Protein AF-A0A254RXF8-F1 (afdb_monomer)

Structure (mmCIF, N/CA/C/O backbone):
data_AF-A0A254RXF8-F1
#
_entry.id   AF-A0A254RXF8-F1
#
loop_
_atom_site.group_PDB
_atom_site.id
_atom_site.type_symbol
_atom_site.label_atom_id
_atom_site.label_alt_id
_atom_site.label_comp_id
_atom_site.label_asym_id
_atom_site.label_entity_id
_atom_site.label_seq_id
_atom_site.pdbx_PDB_ins_code
_atom_site.Cartn_x
_atom_site.Cartn_y
_atom_site.Cartn_z
_atom_site.occupancy
_atom_site.B_iso_or_equiv
_atom_site.auth_seq_id
_atom_site.auth_comp_id
_atom_site.auth_asym_id
_atom_site.auth_atom_id
_atom_site.pdbx_PDB_model_num
ATOM 1 N N . MET A 1 1 ? -9.671 14.908 -3.515 1.00 32.00 1 MET A N 1
ATOM 2 C CA . MET A 1 1 ? -8.469 15.239 -4.315 1.00 32.00 1 MET A CA 1
ATOM 3 C C . MET A 1 1 ? -8.114 13.991 -5.113 1.00 32.00 1 MET A C 1
ATOM 5 O O . MET A 1 1 ? -7.841 12.973 -4.503 1.00 32.00 1 MET A O 1
ATOM 9 N N . LYS A 1 2 ? -8.267 14.038 -6.443 1.00 35.09 2 LYS A N 1
ATOM 10 C CA . LYS A 1 2 ? -8.386 12.883 -7.360 1.00 35.09 2 LYS A CA 1
ATOM 11 C C . LYS A 1 2 ? -7.105 12.647 -8.175 1.00 35.09 2 LYS A C 1
ATOM 13 O O . LYS A 1 2 ? -7.089 13.004 -9.348 1.00 35.09 2 LYS A O 1
ATOM 18 N N . LYS A 1 3 ? -5.999 12.185 -7.574 1.00 32.72 3 LYS A N 1
ATOM 19 C CA . LYS A 1 3 ? -4.722 12.113 -8.326 1.00 32.72 3 LYS A CA 1
ATOM 20 C C . LYS A 1 3 ? -3.826 10.888 -8.112 1.00 32.72 3 LYS A C 1
ATOM 22 O O . LYS A 1 3 ? -2.772 10.862 -8.728 1.00 32.72 3 LYS A O 1
ATOM 27 N N . ILE A 1 4 ? -4.201 9.892 -7.306 1.00 48.72 4 ILE A N 1
ATOM 28 C CA . ILE A 1 4 ? -3.274 8.781 -6.999 1.00 48.72 4 ILE A CA 1
ATOM 29 C C . ILE A 1 4 ? -3.564 7.511 -7.828 1.00 48.72 4 ILE A C 1
ATOM 31 O O . ILE A 1 4 ? -2.633 6.782 -8.140 1.00 48.72 4 ILE A O 1
ATOM 35 N N . ALA A 1 5 ? -4.798 7.297 -8.300 1.00 42.22 5 ALA A N 1
ATOM 36 C CA . ALA A 1 5 ? -5.169 6.076 -9.033 1.00 42.22 5 ALA A CA 1
ATOM 37 C C . ALA A 1 5 ? -4.733 6.031 -10.519 1.00 4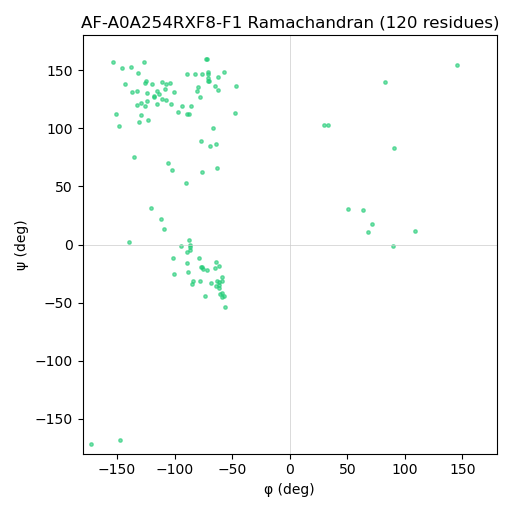2.22 5 ALA A C 1
ATOM 39 O O . ALA A 1 5 ? -4.780 4.984 -11.149 1.00 42.22 5 ALA A O 1
ATOM 40 N N . LEU A 1 6 ? -4.284 7.145 -11.115 1.00 38.81 6 LEU A N 1
ATOM 41 C CA . LEU A 1 6 ? -4.146 7.231 -12.580 1.00 38.81 6 LEU A CA 1
ATOM 42 C C . LEU A 1 6 ? -2.818 6.717 -13.170 1.00 38.81 6 LEU A C 1
ATOM 44 O O . LEU A 1 6 ? -2.669 6.735 -14.390 1.00 38.81 6 LEU A O 1
ATOM 48 N N . ALA A 1 7 ? -1.838 6.318 -12.356 1.00 38.66 7 ALA A N 1
ATOM 49 C CA . ALA A 1 7 ? -0.489 6.045 -12.867 1.00 38.66 7 ALA A CA 1
ATOM 50 C C . ALA A 1 7 ? -0.272 4.599 -13.355 1.00 38.66 7 ALA A C 1
ATOM 52 O O . ALA A 1 7 ? 0.575 4.381 -14.217 1.00 38.66 7 ALA A O 1
ATOM 53 N N . LEU A 1 8 ? -1.043 3.614 -12.877 1.00 45.09 8 LEU A N 1
ATOM 54 C CA . LEU A 1 8 ? -0.815 2.204 -13.238 1.00 45.09 8 LEU A CA 1
ATOM 55 C C . LEU A 1 8 ? -1.561 1.727 -14.499 1.00 45.09 8 LEU A C 1
ATOM 57 O O . LEU A 1 8 ? -1.180 0.714 -15.078 1.00 45.09 8 LEU A O 1
ATOM 61 N N . ALA A 1 9 ? -2.573 2.453 -14.981 1.00 41.44 9 ALA A N 1
ATOM 62 C CA . ALA A 1 9 ? -3.433 1.987 -16.079 1.00 41.44 9 ALA A CA 1
ATOM 63 C C . ALA A 1 9 ? -2.917 2.296 -17.507 1.00 41.44 9 ALA A C 1
ATOM 65 O O . ALA A 1 9 ? -3.576 1.951 -18.486 1.00 41.44 9 ALA A O 1
ATOM 66 N N . ALA A 1 10 ? -1.758 2.949 -17.669 1.00 37.38 10 ALA A N 1
ATOM 67 C CA . ALA A 1 10 ? -1.319 3.503 -18.960 1.00 37.38 10 ALA A CA 1
ATOM 68 C C . ALA A 1 10 ? -0.096 2.820 -19.608 1.00 37.38 10 ALA A C 1
ATOM 70 O O . ALA A 1 10 ? 0.553 3.424 -20.461 1.00 37.38 10 ALA A O 1
ATOM 71 N N . MET A 1 11 ? 0.234 1.571 -19.265 1.00 50.19 11 MET A N 1
ATOM 72 C CA . MET A 1 11 ? 1.347 0.842 -19.904 1.00 50.19 11 MET A CA 1
ATOM 73 C C . MET A 1 11 ? 0.836 -0.169 -20.935 1.00 50.19 11 MET A C 1
ATOM 75 O O . MET A 1 11 ? 0.966 -1.383 -20.806 1.00 50.19 11 MET A O 1
ATOM 79 N N . GLY A 1 12 ? 0.215 0.374 -21.983 1.00 34.44 12 GLY A N 1
ATOM 80 C CA . GLY A 1 12 ? -0.166 -0.360 -23.184 1.00 34.44 12 GLY A CA 1
ATOM 81 C C . GLY A 1 12 ? 1.027 -0.595 -24.117 1.00 34.44 12 GLY A C 1
ATOM 82 O O . GLY A 1 12 ? 1.709 0.345 -24.510 1.00 34.44 12 GLY A O 1
ATOM 83 N N . LEU A 1 13 ? 1.224 -1.869 -24.472 1.00 45.75 13 LEU A N 1
ATOM 84 C CA . LEU A 1 13 ? 1.942 -2.422 -25.630 1.00 45.75 13 LEU A CA 1
ATOM 85 C C . LEU A 1 13 ? 3.130 -1.624 -26.213 1.00 45.75 13 LEU A C 1
ATOM 87 O O . LEU A 1 13 ? 2.977 -0.812 -27.125 1.00 45.75 13 LEU A O 1
ATOM 91 N N . ALA A 1 14 ? 4.339 -2.081 -25.884 1.00 36.88 14 ALA A N 1
ATOM 92 C CA . ALA A 1 14 ? 5.414 -2.195 -26.867 1.00 36.88 14 ALA A CA 1
ATOM 93 C C . ALA A 1 14 ? 6.037 -3.589 -26.749 1.00 36.88 14 ALA A C 1
ATOM 95 O O . ALA A 1 14 ? 6.716 -3.928 -25.782 1.00 36.88 14 ALA A O 1
ATOM 96 N N . ALA A 1 15 ? 5.719 -4.430 -27.726 1.00 45.03 15 ALA A N 1
ATOM 97 C CA . ALA A 1 15 ? 6.149 -5.808 -27.789 1.00 45.03 15 ALA A CA 1
ATOM 98 C C . ALA A 1 15 ? 7.593 -5.921 -28.319 1.00 45.03 15 ALA A C 1
ATOM 100 O O . ALA A 1 15 ? 7.903 -5.419 -29.394 1.00 45.03 15 ALA A O 1
ATOM 101 N N . MET A 1 16 ? 8.381 -6.718 -27.594 1.00 49.78 16 MET A N 1
ATOM 102 C CA . MET A 1 16 ? 9.370 -7.692 -28.077 1.00 49.78 16 MET A CA 1
ATOM 103 C C . MET A 1 16 ? 10.785 -7.232 -28.481 1.00 49.78 16 MET A C 1
ATOM 105 O O . MET A 1 16 ? 11.000 -6.274 -29.213 1.00 49.78 16 MET A O 1
ATOM 109 N N . PHE A 1 17 ? 11.718 -8.107 -28.074 1.00 49.09 17 PHE A N 1
ATOM 110 C CA . PHE A 1 17 ? 13.130 -8.268 -28.445 1.00 49.09 17 PHE A CA 1
ATOM 111 C C . PHE A 1 17 ? 14.181 -7.506 -27.625 1.00 49.09 17 PHE A C 1
ATOM 113 O O . PHE A 1 17 ? 14.753 -6.522 -28.077 1.00 49.09 17 PHE A O 1
ATOM 120 N N . THR A 1 18 ? 14.571 -8.087 -26.482 1.00 44.44 18 THR A N 1
ATOM 121 C CA . THR A 1 18 ? 15.992 -8.342 -26.166 1.00 44.44 18 THR A CA 1
ATOM 122 C C . THR A 1 18 ? 16.114 -9.569 -25.254 1.00 44.44 18 THR A C 1
ATOM 124 O O . THR A 1 18 ? 15.651 -9.571 -24.123 1.00 44.44 18 THR A O 1
ATOM 127 N N . ALA A 1 19 ? 16.697 -10.621 -25.834 1.00 39.88 19 ALA A N 1
ATOM 128 C CA . ALA A 1 19 ? 17.443 -11.723 -25.229 1.00 39.88 19 ALA A CA 1
ATOM 129 C C . ALA A 1 19 ? 17.035 -12.227 -23.827 1.00 39.88 19 ALA A C 1
ATOM 131 O O . ALA A 1 19 ? 17.478 -11.718 -22.802 1.00 39.88 19 ALA A O 1
ATOM 132 N N . CYS A 1 20 ? 16.340 -13.369 -23.813 1.00 48.56 20 CYS A N 1
ATOM 133 C CA . CYS A 1 20 ? 16.483 -14.366 -22.756 1.00 48.56 20 CYS A CA 1
ATOM 134 C C . CYS A 1 20 ? 17.881 -14.997 -22.916 1.00 48.56 20 CYS A C 1
ATOM 136 O O . CYS A 1 20 ? 18.064 -15.957 -23.664 1.00 48.56 20 CYS A O 1
ATOM 138 N N . GLY A 1 21 ? 18.887 -14.335 -22.344 1.00 38.97 21 GLY A N 1
ATOM 139 C CA . GLY A 1 21 ? 20.241 -14.845 -22.181 1.00 38.97 21 GLY A CA 1
ATOM 140 C C . GLY A 1 21 ? 20.373 -15.403 -20.773 1.00 38.97 21 GLY A C 1
ATOM 141 O O . GLY A 1 21 ? 20.246 -14.663 -19.803 1.00 38.97 21 GLY A O 1
ATOM 142 N N . ASP A 1 22 ? 20.566 -16.712 -20.711 1.00 57.12 22 ASP A N 1
ATOM 143 C CA . ASP A 1 22 ? 20.866 -17.512 -19.532 1.00 57.12 22 ASP A CA 1
ATOM 144 C C . ASP A 1 22 ? 21.994 -16.872 -18.698 1.00 57.12 22 ASP A C 1
ATOM 146 O O . ASP A 1 22 ? 23.133 -16.796 -19.154 1.00 57.12 22 ASP A O 1
ATOM 150 N N . ASP A 1 23 ? 21.681 -16.403 -17.488 1.00 39.84 23 ASP A N 1
ATOM 151 C CA . ASP A 1 23 ? 22.660 -16.309 -16.406 1.00 39.84 23 ASP A CA 1
ATOM 152 C C . ASP A 1 23 ? 21.936 -16.519 -15.071 1.00 39.84 23 ASP A C 1
ATOM 154 O O . ASP A 1 23 ? 21.216 -15.657 -14.557 1.00 39.84 23 ASP A O 1
ATOM 158 N N . SER A 1 24 ? 22.080 -17.735 -14.542 1.00 47.41 24 SER A N 1
ATOM 159 C CA . SER A 1 24 ? 21.712 -18.084 -13.174 1.00 47.41 24 SER A CA 1
ATOM 160 C C . SER A 1 24 ? 22.590 -17.306 -12.199 1.00 47.41 24 SER A C 1
ATOM 162 O O . SER A 1 24 ? 23.596 -17.801 -11.700 1.00 47.41 24 SER A O 1
ATOM 164 N N . SER A 1 25 ? 22.157 -16.095 -11.885 1.00 39.78 25 SER A N 1
ATOM 165 C CA . SER A 1 25 ? 22.613 -15.328 -10.738 1.00 39.78 25 SER A CA 1
ATOM 166 C C . SER A 1 25 ? 21.380 -14.951 -9.927 1.00 39.78 25 SER A C 1
ATOM 168 O O . SER A 1 25 ? 20.327 -14.671 -10.492 1.00 39.78 25 SER A O 1
ATOM 170 N N . SER A 1 26 ? 21.486 -15.003 -8.599 1.00 45.22 26 SER A N 1
ATOM 171 C CA . SER A 1 26 ? 20.436 -14.683 -7.624 1.00 45.22 26 SER A CA 1
ATOM 172 C C . SER A 1 26 ? 20.010 -13.206 -7.717 1.00 45.22 26 SER A C 1
ATOM 174 O O . SER A 1 26 ? 20.247 -12.414 -6.810 1.00 45.22 26 SER A O 1
ATOM 176 N N . SER A 1 27 ? 19.402 -12.824 -8.834 1.00 44.34 27 SER A N 1
ATOM 177 C CA . SER A 1 27 ? 18.989 -11.475 -9.208 1.00 44.34 27 SER A CA 1
ATOM 178 C C . SER A 1 27 ? 17.569 -11.232 -8.715 1.00 44.34 27 SER A C 1
ATOM 180 O O . SER A 1 27 ? 16.674 -10.882 -9.480 1.00 44.34 27 SER A O 1
ATOM 182 N N . GLY A 1 28 ? 17.343 -11.465 -7.421 1.00 51.62 28 GLY A N 1
ATOM 183 C CA . GLY A 1 28 ? 16.157 -10.945 -6.758 1.00 51.62 28 GLY A CA 1
ATOM 184 C C . GLY A 1 28 ? 16.296 -9.432 -6.740 1.00 51.62 28 GLY A C 1
ATOM 185 O O . GLY A 1 28 ? 17.065 -8.901 -5.937 1.00 51.62 28 GLY A O 1
ATOM 186 N N . GLY A 1 29 ? 15.625 -8.739 -7.663 1.00 61.56 29 GLY A N 1
ATOM 187 C CA . GLY A 1 29 ? 15.476 -7.289 -7.576 1.00 61.56 29 GLY A CA 1
ATOM 188 C C . GLY A 1 29 ? 15.054 -6.927 -6.153 1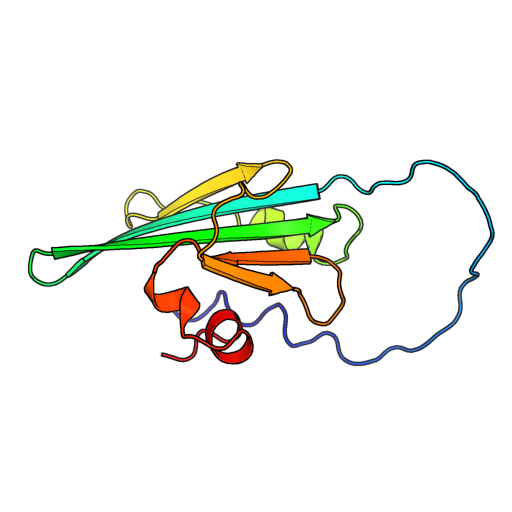.00 61.56 29 GLY A C 1
ATOM 189 O O . GLY A 1 29 ? 14.253 -7.637 -5.541 1.00 61.56 29 GLY A O 1
ATOM 190 N N . LYS A 1 30 ? 15.653 -5.881 -5.574 1.00 85.62 30 LYS A N 1
ATOM 191 C CA . LYS A 1 30 ? 15.259 -5.455 -4.229 1.00 85.62 30 LYS A CA 1
ATOM 192 C C . LYS A 1 30 ? 13.799 -5.030 -4.299 1.00 85.62 30 LYS A C 1
ATOM 194 O O . LYS A 1 30 ? 13.432 -4.292 -5.201 1.00 85.62 30 LYS A O 1
ATOM 199 N N . ILE A 1 31 ? 12.968 -5.473 -3.369 1.00 90.81 31 ILE A N 1
ATOM 200 C CA . ILE A 1 31 ? 11.603 -4.964 -3.287 1.00 90.81 31 ILE A CA 1
ATOM 201 C C . ILE A 1 31 ? 11.643 -3.610 -2.585 1.00 90.81 31 ILE A C 1
ATOM 203 O O . ILE A 1 31 ? 12.335 -3.441 -1.578 1.00 90.81 31 ILE A O 1
ATOM 207 N N . ILE A 1 32 ? 10.918 -2.647 -3.135 1.00 92.88 32 ILE A N 1
ATOM 208 C CA . ILE A 1 32 ? 10.620 -1.368 -2.501 1.00 92.88 32 ILE A CA 1
ATOM 209 C C . ILE A 1 32 ? 9.150 -1.416 -2.124 1.00 92.88 32 ILE A C 1
ATOM 211 O O . ILE A 1 32 ? 8.326 -1.803 -2.949 1.00 92.88 32 ILE A O 1
ATOM 215 N N . SER A 1 33 ? 8.816 -1.014 -0.902 1.00 94.62 33 SER A N 1
ATOM 216 C CA . SER A 1 33 ? 7.424 -0.890 -0.480 1.00 94.62 33 SER A CA 1
ATOM 217 C C . SER A 1 33 ? 7.104 0.479 0.098 1.00 94.62 33 SER A C 1
ATOM 219 O O . SER A 1 33 ? 7.983 1.200 0.576 1.00 94.62 33 SER A O 1
ATOM 221 N N . CYS A 1 34 ? 5.823 0.822 0.059 1.00 95.75 34 CYS A N 1
ATOM 222 C CA . CYS A 1 34 ? 5.246 1.944 0.766 1.00 95.75 34 CYS A CA 1
ATOM 223 C C . CYS A 1 34 ? 4.019 1.483 1.551 1.00 95.75 34 CYS A C 1
ATOM 225 O O . CYS A 1 34 ? 2.993 1.147 0.960 1.00 95.75 34 CYS A O 1
ATOM 227 N N . ASP A 1 35 ? 4.127 1.492 2.876 1.00 95.19 35 ASP A N 1
ATOM 228 C CA . ASP A 1 35 ? 3.016 1.252 3.792 1.00 95.19 35 ASP A CA 1
ATOM 229 C C . ASP A 1 35 ? 2.281 2.566 4.048 1.00 95.19 35 ASP A C 1
ATOM 231 O O . ASP A 1 35 ? 2.881 3.520 4.543 1.00 95.19 35 ASP A O 1
ATOM 235 N N . MET A 1 36 ? 1.000 2.630 3.697 1.00 93.75 36 MET A N 1
ATOM 236 C CA . MET A 1 36 ? 0.163 3.816 3.837 1.00 93.75 36 MET A CA 1
ATOM 237 C C . MET A 1 36 ? -1.004 3.550 4.779 1.00 93.75 36 MET A C 1
ATOM 239 O O . MET A 1 36 ? -1.795 2.629 4.572 1.00 93.75 36 MET A O 1
ATOM 243 N N . LYS A 1 37 ? -1.158 4.420 5.778 1.00 92.62 37 LYS A N 1
ATOM 244 C CA . LYS A 1 37 ? -2.318 4.427 6.672 1.00 92.62 37 LYS A CA 1
ATOM 245 C C . LYS A 1 37 ? -2.975 5.787 6.642 1.00 92.62 37 LYS A C 1
ATOM 247 O O . LYS A 1 37 ? -2.300 6.805 6.786 1.00 92.62 37 LYS A O 1
ATOM 252 N N . THR A 1 38 ? -4.285 5.795 6.460 1.00 89.19 38 THR A N 1
ATOM 253 C CA . THR A 1 38 ? -5.098 7.006 6.473 1.00 89.19 38 THR A CA 1
ATOM 254 C C . THR A 1 38 ? -6.100 6.921 7.606 1.00 89.19 38 THR A C 1
ATOM 256 O O . THR A 1 38 ? -6.865 5.969 7.674 1.00 89.19 38 THR A O 1
ATOM 259 N N . GLU A 1 39 ? -6.136 7.934 8.456 1.00 88.75 39 GLU A N 1
ATOM 260 C CA . GLU A 1 39 ? -7.112 8.091 9.525 1.00 88.75 39 GLU A CA 1
ATOM 261 C C . GLU A 1 39 ? -7.946 9.338 9.233 1.00 88.75 39 GLU A C 1
ATOM 263 O O . GLU A 1 39 ? -7.422 10.446 9.102 1.00 88.75 39 GLU A O 1
ATOM 268 N N . ARG A 1 40 ? -9.262 9.178 9.099 1.00 82.88 40 ARG A N 1
ATOM 269 C CA . ARG A 1 40 ? -10.195 10.301 8.959 1.00 82.88 40 ARG A CA 1
ATOM 270 C C . ARG A 1 40 ? -11.281 10.197 10.005 1.00 82.88 40 ARG A C 1
ATOM 272 O O . ARG A 1 40 ? -11.831 9.128 10.220 1.00 82.88 40 ARG A O 1
ATOM 279 N N . VAL A 1 41 ? -11.644 11.326 10.598 1.00 81.31 41 VAL A N 1
ATOM 280 C CA . VAL A 1 41 ? -12.814 11.397 11.473 1.00 81.31 41 VAL A CA 1
ATOM 281 C C . VAL A 1 41 ? -14.008 11.848 10.642 1.00 81.31 41 VAL A C 1
ATOM 283 O O . VAL A 1 41 ? -14.000 12.948 10.086 1.00 81.31 41 VAL A O 1
ATOM 286 N N . PHE A 1 42 ? -15.037 11.011 10.558 1.00 75.31 42 PHE A N 1
ATOM 287 C CA . PHE A 1 42 ? -16.304 11.332 9.911 1.00 75.31 42 PHE A CA 1
ATOM 288 C C . PHE A 1 42 ? -17.444 11.116 10.903 1.00 75.31 42 PHE A C 1
ATOM 290 O O . PHE A 1 42 ? -17.577 10.047 11.480 1.00 75.31 42 PHE A O 1
ATOM 297 N N . MET A 1 43 ? -18.247 12.157 11.144 1.00 78.44 43 MET A N 1
ATOM 298 C CA . MET A 1 43 ? -19.396 12.114 12.066 1.00 78.44 43 MET A CA 1
ATOM 299 C C . MET A 1 43 ? -19.095 11.549 13.475 1.00 78.44 43 MET A C 1
ATOM 301 O O . MET A 1 43 ? -19.979 11.011 14.131 1.00 78.44 43 MET A O 1
ATOM 305 N N . GLY A 1 44 ? -17.864 11.728 13.972 1.00 80.50 44 GLY A N 1
ATOM 306 C CA . GLY A 1 44 ? -17.438 11.254 15.296 1.00 80.50 44 GLY A CA 1
ATOM 307 C C . GLY A 1 44 ? -16.856 9.838 15.315 1.00 80.50 44 GLY A C 1
ATOM 308 O O . GLY A 1 44 ? -16.396 9.400 16.366 1.00 80.50 44 GLY A O 1
ATOM 309 N N . GLU A 1 45 ? -16.814 9.157 14.170 1.00 81.69 45 GLU A N 1
ATOM 310 C CA . GLU A 1 45 ? -16.176 7.852 14.001 1.00 81.69 45 GLU A CA 1
ATOM 311 C C . GLU A 1 45 ? -14.840 8.003 13.264 1.00 81.69 45 GLU A C 1
ATOM 313 O O . GLU A 1 45 ? -14.720 8.789 12.320 1.00 81.69 45 GLU A O 1
ATOM 318 N N . THR A 1 46 ? -13.820 7.260 13.700 1.00 81.38 46 THR A N 1
ATOM 319 C CA . THR A 1 46 ? -12.522 7.210 13.017 1.00 81.38 46 THR A CA 1
ATOM 320 C C . THR A 1 46 ? -12.550 6.103 11.973 1.00 81.38 46 THR A C 1
ATOM 322 O O . THR A 1 46 ? -12.587 4.922 12.306 1.00 81.38 46 THR A O 1
ATOM 325 N N . LEU A 1 47 ? -12.498 6.497 10.708 1.00 82.12 47 LEU A N 1
ATOM 326 C CA . LEU A 1 47 ? -12.282 5.622 9.567 1.00 82.12 47 LEU A CA 1
ATOM 327 C C . LEU A 1 47 ? -10.779 5.486 9.349 1.00 82.12 47 LEU A C 1
ATOM 329 O O . LEU A 1 47 ? -10.103 6.450 8.978 1.00 82.12 47 LEU A O 1
ATOM 333 N N . THR A 1 48 ? -10.264 4.288 9.590 1.00 87.25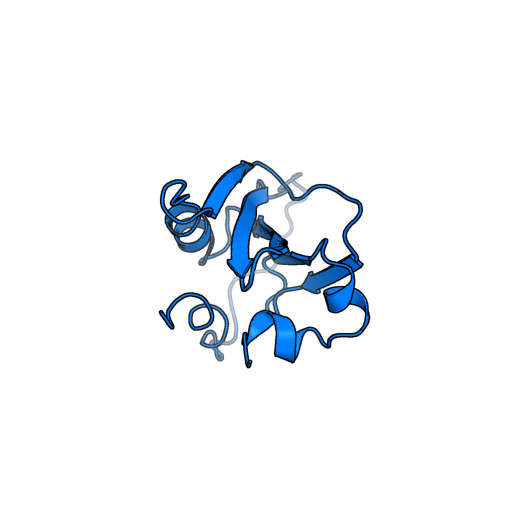 48 THR A N 1
ATOM 334 C CA . THR A 1 48 ? -8.887 3.920 9.274 1.00 87.25 48 THR A CA 1
ATOM 335 C C . THR A 1 48 ? -8.871 3.115 7.987 1.00 87.25 48 THR A C 1
ATOM 337 O O . THR A 1 48 ? -9.625 2.154 7.876 1.00 87.25 48 THR A O 1
ATOM 340 N N . SER A 1 49 ? -8.001 3.479 7.051 1.00 89.19 49 SER A N 1
ATOM 341 C CA . SER A 1 49 ? -7.662 2.634 5.911 1.00 89.19 49 SER A CA 1
ATOM 342 C C . SER A 1 49 ? -6.179 2.312 5.929 1.00 89.19 49 SER A C 1
ATOM 344 O O . SER A 1 49 ? -5.352 3.188 6.210 1.00 89.19 49 SER A O 1
ATOM 346 N N . HIS A 1 50 ? -5.841 1.060 5.640 1.00 92.88 50 HIS A N 1
ATOM 347 C CA . HIS A 1 50 ? -4.474 0.563 5.612 1.00 92.88 50 HIS A CA 1
ATOM 348 C C . HIS A 1 50 ? -4.220 -0.247 4.341 1.00 92.88 50 HIS A C 1
ATOM 350 O O . HIS A 1 50 ? -4.832 -1.289 4.088 1.00 92.88 50 HIS A O 1
ATOM 356 N N . SER A 1 51 ? -3.246 0.220 3.564 1.00 93.62 51 SER A N 1
ATOM 357 C CA . SER A 1 51 ? -2.759 -0.446 2.360 1.00 93.62 51 SER A CA 1
ATOM 358 C C . SER A 1 51 ? -1.240 -0.382 2.280 1.00 93.62 51 SER A C 1
ATOM 360 O O . SER A 1 51 ? -0.634 0.571 2.763 1.00 93.62 51 SER A O 1
ATOM 362 N N . CYS A 1 52 ? -0.618 -1.339 1.612 1.00 95.75 52 CYS A N 1
ATOM 363 C CA . CYS A 1 52 ? 0.801 -1.300 1.297 1.00 95.75 52 CYS A CA 1
ATOM 364 C C . CYS A 1 52 ? 1.007 -1.657 -0.170 1.00 95.75 52 CYS A C 1
ATOM 366 O O . CYS A 1 52 ? 0.456 -2.643 -0.643 1.00 95.75 52 CYS A O 1
ATOM 368 N N . ALA A 1 53 ? 1.796 -0.869 -0.889 1.00 94.31 53 ALA A N 1
ATOM 369 C CA . ALA A 1 53 ? 2.194 -1.183 -2.255 1.00 94.31 53 ALA A CA 1
ATOM 370 C C . ALA A 1 53 ? 3.659 -1.605 -2.270 1.00 94.31 53 ALA A C 1
ATOM 372 O O . ALA A 1 53 ? 4.483 -0.978 -1.604 1.00 94.31 53 ALA A O 1
ATOM 373 N N . GLU A 1 54 ? 3.996 -2.633 -3.039 1.00 94.88 54 GLU A N 1
ATOM 374 C CA . GLU A 1 54 ? 5.377 -3.039 -3.271 1.00 94.88 54 GLU A CA 1
ATOM 375 C C . GLU A 1 54 ? 5.651 -3.253 -4.754 1.00 94.88 54 GLU A C 1
ATOM 377 O O . GLU A 1 54 ? 4.776 -3.662 -5.515 1.00 94.88 54 GLU A O 1
ATOM 382 N N . ILE A 1 55 ? 6.882 -2.972 -5.162 1.00 92.38 55 ILE A N 1
ATOM 383 C CA . ILE A 1 55 ? 7.339 -3.123 -6.537 1.00 92.38 55 ILE A CA 1
ATOM 384 C C . ILE A 1 55 ? 8.803 -3.551 -6.545 1.00 92.38 55 ILE A C 1
ATOM 386 O O . ILE A 1 55 ? 9.572 -3.228 -5.633 1.00 92.38 55 ILE A O 1
ATOM 390 N N . SER A 1 56 ? 9.213 -4.270 -7.585 1.00 90.62 56 SER A N 1
ATOM 391 C CA . SER A 1 56 ? 10.632 -4.535 -7.799 1.00 90.62 56 SER A CA 1
ATOM 392 C C . SER A 1 56 ? 11.387 -3.235 -8.090 1.00 90.62 56 SER A C 1
ATOM 394 O O . SER A 1 56 ? 10.955 -2.419 -8.900 1.00 90.62 56 SER A O 1
ATOM 396 N N . SER A 1 57 ? 12.558 -3.045 -7.484 1.00 86.94 57 SER A N 1
ATOM 397 C CA . SER A 1 57 ? 13.381 -1.835 -7.628 1.00 86.94 57 SER A CA 1
ATOM 398 C C . SER A 1 57 ? 13.899 -1.602 -9.046 1.00 86.94 57 SER A C 1
ATOM 400 O O . SER A 1 57 ? 14.433 -0.539 -9.334 1.00 86.94 57 SER A O 1
ATOM 402 N N . ASN A 1 58 ? 13.839 -2.615 -9.911 1.00 86.19 58 ASN A N 1
ATOM 403 C CA . ASN A 1 58 ? 14.200 -2.506 -11.325 1.00 86.19 58 ASN A CA 1
ATOM 404 C C . ASN A 1 58 ? 12.991 -2.226 -12.233 1.00 86.19 58 ASN A C 1
ATOM 406 O O . ASN A 1 58 ? 13.168 -2.115 -13.446 1.00 86.19 58 ASN A O 1
ATOM 410 N N . ALA A 1 59 ? 11.779 -2.144 -11.678 1.00 86.12 59 ALA A N 1
ATOM 411 C CA . ALA A 1 59 ? 10.594 -1.780 -12.434 1.00 86.12 59 ALA A CA 1
ATOM 412 C C . ALA A 1 59 ? 10.635 -0.294 -12.807 1.00 86.12 59 ALA A C 1
ATOM 414 O O . ALA A 1 59 ? 11.097 0.544 -12.035 1.00 86.12 59 ALA A O 1
ATOM 415 N N . VAL A 1 60 ? 10.087 0.044 -13.975 1.00 84.12 60 VAL A N 1
ATOM 416 C CA . VAL A 1 60 ? 10.046 1.425 -14.489 1.00 84.12 60 VAL A CA 1
ATOM 417 C C . VAL A 1 60 ? 9.314 2.373 -13.527 1.00 84.12 60 VAL A C 1
ATOM 419 O O . VAL A 1 60 ? 9.683 3.538 -13.414 1.00 84.12 60 VAL A O 1
ATOM 422 N N . ALA A 1 61 ? 8.319 1.865 -12.793 1.00 83.50 61 ALA A N 1
ATOM 423 C CA . ALA A 1 61 ? 7.527 2.630 -11.831 1.00 83.50 61 ALA A CA 1
ATOM 424 C C . ALA A 1 61 ? 8.125 2.680 -10.405 1.00 83.50 61 ALA A C 1
ATOM 426 O O . ALA A 1 61 ? 7.513 3.259 -9.507 1.00 83.50 61 ALA A O 1
ATOM 427 N N . ALA A 1 62 ? 9.314 2.109 -10.165 1.00 85.00 62 ALA A N 1
ATOM 428 C CA . ALA A 1 62 ? 9.934 2.092 -8.834 1.00 85.00 62 ALA A CA 1
ATOM 429 C C . ALA A 1 62 ? 10.170 3.509 -8.277 1.00 85.00 62 ALA A C 1
ATOM 431 O O . ALA A 1 62 ? 9.791 3.806 -7.143 1.00 85.00 62 ALA A O 1
ATOM 432 N N . ASP A 1 63 ? 10.702 4.412 -9.107 1.00 86.31 63 ASP A N 1
ATOM 433 C CA . ASP A 1 63 ? 10.900 5.824 -8.758 1.00 86.31 63 ASP A CA 1
ATOM 434 C C . ASP A 1 63 ? 9.585 6.548 -8.433 1.00 86.31 63 ASP A C 1
ATOM 436 O O . ASP A 1 63 ? 9.563 7.486 -7.632 1.00 86.31 63 ASP A O 1
ATOM 440 N N . GLU A 1 64 ? 8.483 6.157 -9.077 1.00 86.69 64 GLU A N 1
ATOM 441 C CA . GLU A 1 64 ? 7.174 6.764 -8.841 1.00 86.69 64 GLU A CA 1
ATOM 442 C C . GLU A 1 64 ? 6.600 6.330 -7.496 1.00 86.69 64 GLU A C 1
ATOM 444 O O . GLU A 1 64 ? 6.172 7.196 -6.730 1.00 86.69 64 GLU A O 1
ATOM 449 N N . LEU A 1 65 ? 6.683 5.037 -7.158 1.00 86.12 65 LEU A N 1
ATOM 450 C CA . LEU A 1 65 ? 6.281 4.531 -5.842 1.00 86.12 65 LEU A CA 1
ATOM 451 C C . LEU A 1 65 ? 7.080 5.207 -4.719 1.00 86.12 65 LEU A C 1
ATOM 453 O O . LEU A 1 65 ? 6.542 5.604 -3.684 1.00 86.12 65 LEU A O 1
ATOM 457 N N . GLU A 1 66 ? 8.382 5.390 -4.924 1.00 86.56 66 GLU A N 1
ATOM 458 C CA . GLU A 1 66 ? 9.234 6.068 -3.954 1.00 86.56 66 GLU A CA 1
ATOM 459 C C . GLU A 1 66 ? 8.872 7.539 -3.742 1.00 86.56 66 GLU A C 1
ATOM 461 O O . GLU A 1 66 ? 9.009 8.043 -2.623 1.00 86.56 66 GLU A O 1
ATOM 466 N N . LYS A 1 67 ? 8.442 8.234 -4.798 1.00 86.38 67 LYS A N 1
ATOM 467 C CA . LYS A 1 67 ? 7.998 9.634 -4.729 1.00 86.38 67 LYS A CA 1
ATOM 468 C C . LYS A 1 67 ? 6.587 9.765 -4.174 1.00 86.38 67 LYS A C 1
ATOM 470 O O . LYS A 1 67 ? 6.293 10.776 -3.542 1.00 86.38 67 LYS A O 1
ATOM 475 N N . SER A 1 68 ? 5.721 8.778 -4.402 1.00 82.81 68 SER A N 1
ATOM 476 C CA . SER A 1 68 ? 4.362 8.767 -3.859 1.00 82.81 68 SER A CA 1
ATOM 4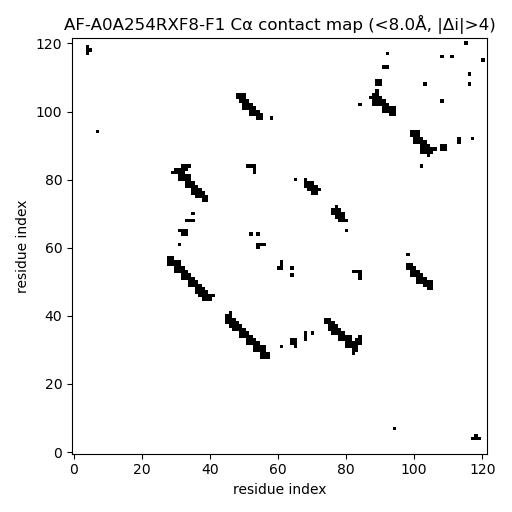77 C C . SER A 1 68 ? 4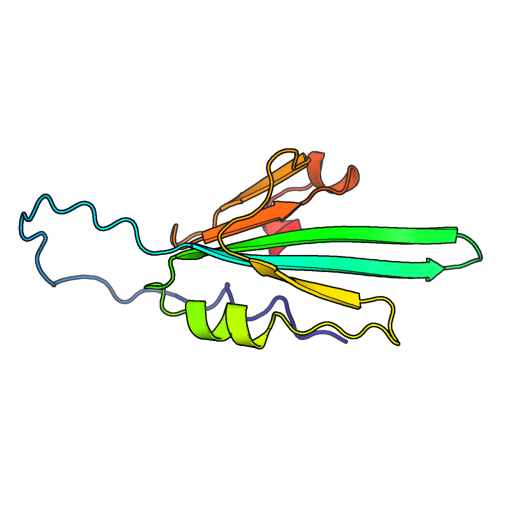.329 8.383 -2.383 1.00 82.81 68 SER A C 1
ATOM 479 O O . SER A 1 68 ? 3.360 8.706 -1.700 1.00 82.81 68 SER A O 1
ATOM 481 N N . CYS A 1 69 ? 5.386 7.744 -1.872 1.00 91.19 69 CYS A N 1
ATOM 482 C CA . CYS A 1 69 ? 5.505 7.368 -0.467 1.00 91.19 69 CYS A CA 1
ATOM 483 C C . CYS A 1 69 ? 5.849 8.550 0.449 1.00 91.19 69 CYS A C 1
ATOM 485 O O . CYS A 1 69 ? 6.905 8.602 1.084 1.00 91.19 69 CYS A O 1
ATOM 487 N N . VAL A 1 70 ? 4.948 9.527 0.496 1.00 88.81 70 VAL A N 1
ATOM 488 C CA . VAL A 1 70 ? 5.066 10.734 1.309 1.00 88.81 70 VAL A CA 1
ATOM 489 C C . VAL A 1 70 ? 3.813 10.856 2.167 1.00 88.81 70 VAL A C 1
ATOM 491 O O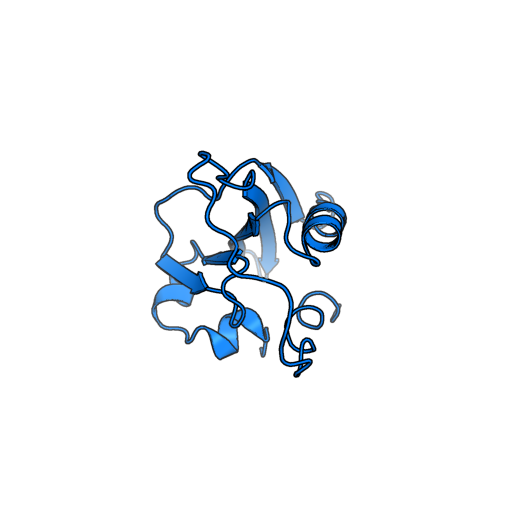 . VAL A 1 70 ? 2.698 10.940 1.658 1.00 88.81 70 VAL A O 1
ATOM 494 N N . GLY A 1 71 ? 4.003 10.846 3.486 1.00 84.56 71 GLY A N 1
ATOM 495 C CA . GLY A 1 71 ? 2.917 11.034 4.441 1.00 84.56 71 GLY A CA 1
ATOM 496 C C . GLY A 1 71 ? 2.442 12.486 4.481 1.00 84.56 71 GLY A C 1
ATOM 497 O O . GLY A 1 71 ? 3.169 13.414 4.130 1.00 84.56 71 GLY A O 1
ATOM 498 N N . ALA A 1 72 ? 1.226 12.681 4.969 1.00 86.75 72 ALA A N 1
ATOM 499 C CA . ALA A 1 72 ? 0.652 13.982 5.276 1.00 86.75 72 ALA A CA 1
ATOM 500 C C . ALA A 1 72 ? -0.045 13.883 6.649 1.00 86.75 72 ALA A C 1
ATOM 502 O O . ALA A 1 72 ? -1.272 13.762 6.707 1.00 86.75 72 ALA A O 1
ATOM 503 N N . PRO A 1 73 ? 0.725 13.864 7.756 1.00 83.62 73 PRO A N 1
ATOM 504 C CA . PRO A 1 73 ? 0.205 13.546 9.087 1.00 83.62 73 PRO A CA 1
ATOM 505 C C . PRO A 1 73 ? -0.836 14.560 9.572 1.00 83.62 73 PRO A C 1
ATOM 507 O O . PRO A 1 73 ? -1.801 14.170 10.220 1.00 83.62 73 PRO A O 1
ATOM 510 N N . ASP A 1 74 ? -0.721 15.830 9.167 1.00 82.56 74 ASP A N 1
ATOM 511 C CA . ASP A 1 74 ? -1.729 16.871 9.432 1.00 82.56 74 ASP A CA 1
ATOM 512 C C . ASP A 1 74 ? -3.104 16.558 8.812 1.00 82.56 74 ASP A C 1
ATOM 514 O O . ASP A 1 74 ? -4.124 17.112 9.215 1.00 82.56 74 ASP A O 1
ATOM 518 N N . PHE A 1 75 ? -3.140 15.652 7.832 1.00 82.31 75 PHE A N 1
ATOM 519 C CA . PHE A 1 75 ? -4.348 15.158 7.173 1.00 82.31 75 PHE A CA 1
ATOM 520 C C . PHE A 1 75 ? -4.663 13.700 7.537 1.00 82.31 75 PHE A C 1
ATOM 522 O O . PHE A 1 75 ? -5.469 13.067 6.852 1.00 82.31 75 PHE A O 1
ATOM 529 N N . GLY A 1 76 ? -4.013 13.168 8.578 1.00 85.38 76 GLY A N 1
ATOM 530 C CA . GLY A 1 76 ? -4.171 11.791 9.038 1.00 85.38 76 GLY A CA 1
ATOM 531 C C . GLY A 1 76 ? -3.558 10.749 8.103 1.00 85.38 76 GLY A C 1
ATOM 532 O O . GLY A 1 76 ? -3.923 9.586 8.183 1.00 85.38 76 GLY A O 1
ATOM 533 N N . ILE A 1 77 ? -2.657 11.134 7.193 1.00 89.56 77 ILE A N 1
ATOM 534 C CA . ILE A 1 77 ? -2.001 10.199 6.269 1.00 89.56 77 ILE A CA 1
ATOM 535 C C . ILE A 1 77 ? -0.581 9.944 6.761 1.00 89.56 77 ILE A C 1
ATOM 537 O O . ILE A 1 77 ? 0.242 10.856 6.821 1.00 89.56 77 ILE A O 1
ATOM 541 N N . THR A 1 78 ? -0.255 8.695 7.048 1.00 92.19 78 THR A N 1
ATOM 542 C CA . THR A 1 78 ? 1.117 8.250 7.301 1.00 92.19 78 THR A CA 1
ATOM 543 C C . THR A 1 78 ? 1.568 7.361 6.152 1.00 92.19 78 THR A C 1
ATOM 545 O O . THR A 1 78 ? 0.782 6.579 5.622 1.00 92.19 78 THR A O 1
ATOM 548 N N . ALA A 1 79 ? 2.821 7.523 5.733 1.00 93.19 79 ALA A N 1
ATOM 549 C CA . ALA A 1 79 ? 3.429 6.704 4.695 1.00 93.19 79 ALA A CA 1
ATOM 550 C C . ALA A 1 79 ? 4.847 6.325 5.128 1.00 93.19 79 ALA A C 1
ATOM 552 O O . ALA A 1 79 ? 5.608 7.193 5.562 1.00 93.19 79 ALA A O 1
ATOM 553 N N . THR A 1 80 ? 5.193 5.045 5.022 1.00 94.62 80 THR A N 1
ATOM 554 C CA . THR A 1 80 ? 6.484 4.504 5.457 1.00 94.62 80 THR A CA 1
ATOM 555 C C . THR A 1 80 ? 7.105 3.680 4.342 1.00 94.62 80 THR A C 1
ATOM 557 O O . THR A 1 80 ? 6.524 2.692 3.897 1.00 94.62 80 THR A O 1
ATOM 560 N N . LYS A 1 81 ? 8.308 4.064 3.908 1.00 94.31 81 LYS A N 1
ATOM 561 C CA . LYS A 1 81 ? 9.091 3.273 2.954 1.00 94.31 81 LYS A CA 1
ATOM 562 C C . LYS A 1 81 ? 9.633 2.006 3.613 1.00 94.31 81 LYS A C 1
ATOM 564 O O . LYS A 1 81 ? 10.106 2.056 4.749 1.00 94.31 81 LYS A O 1
ATOM 569 N N . GLY A 1 82 ? 9.631 0.902 2.877 1.00 92.62 82 GLY A N 1
ATOM 570 C CA . GLY A 1 82 ? 10.114 -0.395 3.339 1.00 92.62 82 GLY A CA 1
ATOM 571 C C . GLY A 1 82 ? 10.728 -1.242 2.226 1.00 92.62 82 GLY A C 1
ATOM 572 O O . GLY A 1 82 ? 11.014 -0.760 1.129 1.00 92.62 82 GLY A O 1
ATOM 573 N N . SER A 1 83 ? 10.955 -2.520 2.533 1.00 91.81 83 SER A N 1
ATOM 574 C CA . SER A 1 83 ? 11.545 -3.508 1.613 1.00 91.81 83 SER A CA 1
ATOM 575 C C . SER A 1 83 ? 10.618 -4.697 1.348 1.00 91.81 83 SER A C 1
ATOM 577 O O . SER A 1 83 ? 11.074 -5.823 1.169 1.00 91.81 83 SER A O 1
ATOM 579 N N . GLY A 1 84 ? 9.314 -4.439 1.385 1.00 92.12 84 GLY A N 1
ATOM 580 C CA . GLY A 1 84 ? 8.247 -5.428 1.256 1.00 92.12 84 GLY A CA 1
ATOM 581 C C . GLY A 1 84 ? 7.043 -5.071 2.122 1.00 92.12 84 GLY A C 1
ATOM 582 O O . GLY A 1 84 ? 7.172 -4.339 3.113 1.00 92.12 84 GLY A O 1
ATOM 583 N N . CYS A 1 85 ? 5.870 -5.544 1.728 1.00 93.81 85 CYS A N 1
ATOM 584 C CA . CYS A 1 85 ? 4.655 -5.434 2.523 1.00 93.81 85 CYS A CA 1
ATOM 585 C C . CYS A 1 85 ? 4.583 -6.549 3.573 1.00 93.81 85 CYS A C 1
ATOM 587 O O . CYS A 1 85 ? 5.086 -7.656 3.377 1.00 93.81 85 CYS A O 1
ATOM 589 N N . ALA A 1 86 ? 3.997 -6.242 4.730 1.00 90.94 86 ALA A N 1
ATOM 590 C CA . ALA A 1 86 ? 3.803 -7.233 5.780 1.00 90.94 86 ALA A CA 1
ATOM 591 C C . ALA A 1 86 ? 2.715 -8.240 5.372 1.00 90.94 86 ALA A C 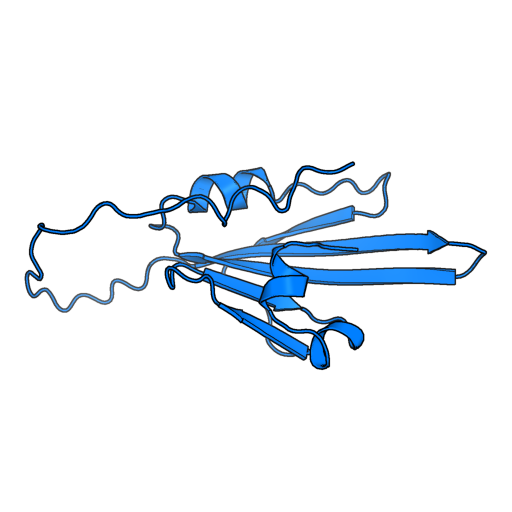1
ATOM 593 O O . ALA A 1 86 ? 1.762 -7.892 4.686 1.00 90.94 86 ALA A O 1
ATOM 594 N N . GLY A 1 87 ? 2.829 -9.487 5.831 1.00 90.75 87 GLY A N 1
ATOM 595 C CA . GLY A 1 87 ? 1.745 -10.456 5.660 1.00 90.75 87 GLY A CA 1
ATOM 596 C C . GLY A 1 87 ? 0.547 -10.155 6.568 1.00 90.75 87 GLY A C 1
ATOM 597 O O . GLY A 1 87 ? 0.688 -9.500 7.605 1.00 90.75 87 GLY A O 1
ATOM 598 N N . GLY A 1 88 ? -0.618 -10.697 6.213 1.00 90.94 88 GLY A N 1
ATOM 599 C CA . GLY A 1 88 ? -1.866 -10.553 6.982 1.00 90.94 88 GLY A CA 1
ATOM 600 C C . GLY A 1 88 ? -2.903 -9.657 6.307 1.00 90.94 88 GLY A C 1
ATOM 601 O O . GLY A 1 88 ? -3.903 -9.285 6.927 1.00 90.94 88 GLY A O 1
ATOM 602 N N . GLU A 1 89 ? -2.666 -9.323 5.045 1.00 94.94 89 GLU A N 1
ATOM 603 C CA . GLU A 1 89 ? -3.601 -8.662 4.157 1.00 94.94 89 GLU A CA 1
ATOM 604 C C . GLU A 1 89 ? -4.906 -9.453 4.014 1.00 94.94 89 GLU A C 1
ATOM 606 O O . GLU A 1 89 ? -4.952 -10.684 4.075 1.00 94.94 89 GLU A O 1
ATOM 611 N N . LYS A 1 90 ? -5.998 -8.723 3.812 1.00 94.81 90 LYS A N 1
ATOM 612 C CA . LYS A 1 90 ? -7.306 -9.282 3.458 1.00 94.81 90 LYS A CA 1
ATOM 613 C C . LYS A 1 90 ? -7.416 -9.519 1.965 1.00 94.81 90 LYS A C 1
ATOM 615 O O . LYS A 1 90 ? -8.095 -10.449 1.533 1.00 94.81 90 LYS A O 1
ATOM 620 N N . LYS A 1 91 ? -6.729 -8.684 1.187 1.00 94.25 91 LYS A N 1
ATOM 621 C CA . LYS A 1 91 ? -6.669 -8.778 -0.261 1.00 94.25 91 LYS A CA 1
ATOM 622 C C . LYS A 1 91 ? -5.280 -8.411 -0.746 1.00 94.25 91 LYS A C 1
ATOM 624 O O . LYS A 1 91 ? -4.710 -7.415 -0.308 1.00 94.25 91 LYS A O 1
ATOM 629 N N . LYS A 1 92 ? -4.789 -9.183 -1.706 1.00 94.69 92 LYS A N 1
ATOM 630 C CA . LYS A 1 92 ? -3.634 -8.837 -2.520 1.00 94.69 92 LYS A CA 1
ATOM 631 C C . LYS A 1 92 ? -4.093 -8.679 -3.964 1.00 94.69 92 LYS A C 1
ATOM 633 O O . LYS A 1 92 ? -4.819 -9.535 -4.472 1.00 94.69 92 LYS A O 1
ATOM 638 N N . CYS A 1 93 ? -3.676 -7.594 -4.595 1.00 93.00 93 CYS A N 1
ATOM 639 C CA . CYS A 1 93 ? -3.925 -7.311 -5.998 1.00 93.00 93 CYS A CA 1
ATOM 640 C C . CYS A 1 93 ? -2.588 -7.112 -6.700 1.00 93.00 93 CYS A C 1
ATOM 642 O O . CYS A 1 93 ? -1.908 -6.114 -6.468 1.00 93.00 93 CYS A O 1
ATOM 644 N N . ASP A 1 94 ? -2.195 -8.088 -7.512 1.00 91.38 94 ASP A N 1
ATOM 645 C CA . ASP A 1 94 ? -0.982 -7.999 -8.317 1.00 91.38 94 ASP A CA 1
ATOM 646 C C . ASP A 1 94 ? -1.176 -6.988 -9.455 1.00 91.38 94 ASP A C 1
ATOM 648 O O . ASP A 1 94 ? -2.258 -6.886 -10.042 1.00 91.38 94 ASP A O 1
ATOM 652 N N . SER A 1 95 ? -0.122 -6.238 -9.774 1.00 82.25 95 SER A N 1
ATOM 653 C CA . SER A 1 95 ? -0.124 -5.361 -10.940 1.00 82.25 95 SER A CA 1
ATOM 654 C C . SER A 1 95 ? -0.295 -6.198 -12.218 1.00 82.25 95 SER A C 1
ATOM 656 O O . SER A 1 95 ? 0.279 -7.287 -12.312 1.00 82.25 95 SER A O 1
ATOM 658 N N . PRO A 1 96 ? -1.016 -5.705 -13.242 1.00 77.69 96 PRO A N 1
ATOM 659 C CA . PRO A 1 96 ? -1.252 -6.457 -14.481 1.00 77.69 96 PRO A CA 1
ATOM 660 C C . PRO A 1 96 ? 0.033 -6.855 -15.219 1.00 77.69 96 PRO A C 1
ATOM 662 O O . PRO A 1 96 ? 0.062 -7.845 -15.947 1.00 77.69 96 PRO A O 1
ATOM 665 N N . ASP A 1 97 ? 1.093 -6.068 -15.040 1.00 76.12 97 ASP A N 1
ATOM 666 C CA . ASP A 1 97 ? 2.419 -6.275 -15.618 1.00 76.12 97 ASP A CA 1
ATOM 667 C C . ASP A 1 97 ? 3.325 -7.186 -14.763 1.00 76.12 97 ASP A C 1
ATOM 669 O O . ASP A 1 97 ? 4.459 -7.465 -15.152 1.00 76.12 97 ASP A O 1
ATOM 673 N N . GLY A 1 98 ? 2.844 -7.649 -13.603 1.00 79.88 98 GLY A N 1
ATOM 674 C CA . GLY A 1 98 ? 3.585 -8.489 -12.662 1.00 79.88 98 GLY A CA 1
ATOM 675 C C . GLY A 1 98 ? 4.754 -7.788 -11.964 1.00 79.88 98 GLY A C 1
ATOM 676 O O . GLY A 1 98 ? 5.569 -8.458 -11.330 1.00 79.88 98 GLY A O 1
ATOM 677 N N . SER A 1 99 ? 4.873 -6.462 -12.078 1.00 83.75 99 SER A N 1
ATOM 678 C CA . SER A 1 99 ? 6.009 -5.704 -11.529 1.00 83.75 99 SER A CA 1
ATOM 679 C C . SER A 1 99 ? 5.945 -5.509 -10.011 1.00 83.75 99 SER A C 1
ATOM 681 O O . SER A 1 99 ? 6.969 -5.231 -9.374 1.00 83.75 99 SER A O 1
ATOM 683 N N . GLY A 1 100 ? 4.754 -5.661 -9.433 1.00 89.44 100 GLY A N 1
ATOM 684 C CA . GLY A 1 100 ? 4.462 -5.377 -8.037 1.00 89.44 100 GLY A CA 1
ATOM 685 C C . GLY A 1 100 ? 3.064 -5.825 -7.627 1.00 89.44 100 GLY A C 1
ATOM 686 O O . GLY A 1 100 ? 2.367 -6.509 -8.378 1.00 89.44 100 GLY A O 1
ATOM 687 N N . ALA A 1 101 ? 2.664 -5.440 -6.421 1.00 93.25 101 ALA A N 1
ATOM 688 C CA . ALA A 1 101 ? 1.348 -5.730 -5.872 1.00 93.25 101 ALA A CA 1
ATOM 689 C C . ALA A 1 101 ? 0.922 -4.683 -4.839 1.00 93.25 101 ALA A C 1
ATOM 691 O O . ALA A 1 101 ? 1.752 -4.027 -4.206 1.00 93.25 101 ALA A O 1
ATOM 692 N N . VAL A 1 102 ? -0.389 -4.576 -4.634 1.00 93.19 102 VAL A N 1
ATOM 693 C CA . VAL A 1 102 ? -1.001 -3.794 -3.559 1.00 93.19 102 VAL A CA 1
ATOM 694 C C . VAL A 1 102 ? -1.701 -4.736 -2.583 1.00 93.19 102 VAL A C 1
ATOM 696 O O . VAL A 1 102 ? -2.483 -5.603 -2.970 1.00 93.19 102 VAL A O 1
ATOM 699 N N . TYR A 1 103 ? -1.403 -4.551 -1.306 1.00 95.06 103 TYR A N 1
ATOM 700 C CA . TYR A 1 103 ? -1.906 -5.298 -0.166 1.00 95.06 103 TYR A CA 1
ATOM 701 C C . TYR A 1 103 ? -2.890 -4.410 0.583 1.00 95.06 103 TYR A C 1
ATOM 703 O O . TYR A 1 103 ? -2.538 -3.309 1.003 1.00 95.06 103 TYR A O 1
ATOM 711 N N . PHE A 1 104 ? -4.112 -4.888 0.767 1.00 94.44 104 PHE A N 1
ATOM 712 C CA . PHE A 1 104 ? -5.166 -4.197 1.500 1.00 94.44 104 PHE A CA 1
ATOM 713 C C . PHE A 1 104 ? -5.440 -4.951 2.797 1.00 94.44 104 PHE A C 1
ATOM 715 O O . PHE A 1 104 ? -5.717 -6.154 2.777 1.00 94.44 104 PHE A O 1
ATOM 722 N N . TYR A 1 105 ? -5.359 -4.252 3.926 1.00 93.56 105 TYR A N 1
ATOM 723 C CA . TYR A 1 105 ? -5.521 -4.846 5.259 1.00 93.56 105 TYR A CA 1
ATOM 724 C C . TYR A 1 105 ? -6.911 -4.593 5.852 1.00 93.56 105 TYR A C 1
ATOM 726 O O . TYR A 1 105 ? -7.293 -5.239 6.831 1.00 93.56 105 TYR A O 1
ATOM 734 N N . ASP A 1 106 ? -7.678 -3.698 5.231 1.00 90.69 106 ASP A N 1
ATOM 735 C CA . ASP A 1 106 ? -9.046 -3.378 5.618 1.00 90.69 106 ASP A CA 1
ATOM 736 C C . ASP A 1 106 ? -9.986 -4.551 5.302 1.00 90.69 106 ASP A C 1
ATOM 738 O O . ASP A 1 106 ? -9.858 -5.221 4.274 1.00 90.69 106 ASP A O 1
ATOM 742 N N . ALA A 1 107 ? -10.943 -4.819 6.196 1.00 88.31 107 ALA A N 1
ATOM 743 C CA . ALA A 1 107 ? -11.864 -5.949 6.055 1.00 88.31 107 ALA A CA 1
ATOM 744 C C . ALA A 1 107 ? -12.715 -5.852 4.778 1.00 88.31 107 ALA A C 1
ATOM 746 O O . ALA A 1 107 ? -12.905 -6.859 4.099 1.00 88.31 107 ALA A O 1
ATOM 747 N N . ASP A 1 108 ? -13.137 -4.639 4.416 1.00 84.31 108 ASP A N 1
ATOM 748 C CA . ASP A 1 108 ? -13.983 -4.361 3.249 1.00 84.31 108 ASP A CA 1
ATOM 749 C C . ASP A 1 108 ? -13.292 -4.690 1.910 1.00 84.31 108 ASP A C 1
ATOM 751 O O . ASP A 1 108 ? -13.942 -4.922 0.886 1.00 84.31 108 ASP A O 1
ATOM 755 N N . ALA A 1 109 ? -11.957 -4.773 1.905 1.00 85.12 109 ALA A N 1
ATOM 756 C CA . ALA A 1 109 ? -11.198 -5.148 0.718 1.00 85.12 109 ALA A CA 1
ATOM 757 C C . ALA A 1 109 ? -11.342 -6.637 0.361 1.00 85.12 109 ALA A C 1
ATOM 759 O O . ALA A 1 109 ? -11.133 -7.007 -0.796 1.00 85.12 109 ALA A O 1
ATOM 760 N N . ALA A 1 110 ? -11.707 -7.499 1.320 1.00 86.44 110 ALA A N 1
ATOM 761 C CA . ALA A 1 110 ? -11.847 -8.938 1.088 1.00 86.44 110 ALA A CA 1
ATOM 762 C C . ALA A 1 110 ? -12.916 -9.249 0.027 1.00 86.44 110 ALA A C 1
ATOM 764 O O . ALA A 1 110 ? -12.689 -10.069 -0.869 1.00 86.44 110 ALA A O 1
ATOM 765 N N . ASP A 1 111 ? -14.047 -8.546 0.101 1.00 89.12 111 ASP A N 1
ATOM 766 C CA . ASP A 1 111 ? -15.214 -8.746 -0.764 1.00 89.12 111 ASP A CA 1
ATOM 767 C C . ASP A 1 111 ? -15.161 -7.911 -2.056 1.00 89.12 111 ASP A C 1
ATOM 769 O O . ASP A 1 111 ? -15.983 -8.085 -2.959 1.00 89.12 111 ASP A O 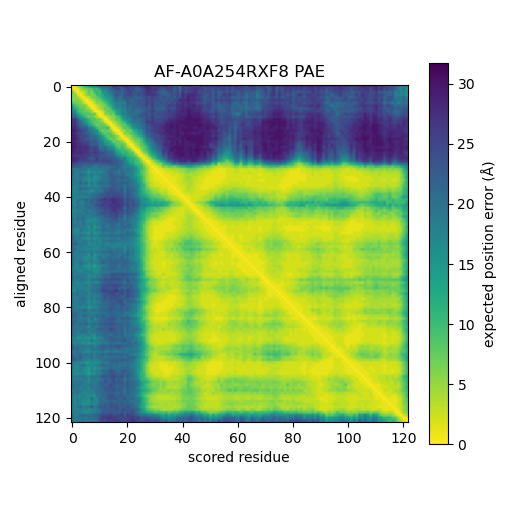1
ATOM 773 N N . SER A 1 112 ? -14.166 -7.030 -2.181 1.00 86.94 112 SER A N 1
ATOM 774 C CA . SER A 1 112 ? -13.975 -6.170 -3.348 1.00 86.94 112 SER A CA 1
ATOM 775 C C . SER A 1 112 ? -13.105 -6.834 -4.427 1.00 86.94 112 SER A C 1
ATOM 777 O O . SER A 1 112 ? -12.187 -7.622 -4.161 1.00 86.94 112 SER A O 1
ATOM 779 N N . SER A 1 113 ? -13.399 -6.530 -5.694 1.00 89.75 113 SER A N 1
ATOM 780 C CA . SER A 1 113 ? -12.574 -6.927 -6.843 1.00 89.75 113 SER A CA 1
ATOM 781 C C . SER A 1 113 ? -11.323 -6.057 -6.939 1.00 89.75 113 SER A C 1
ATOM 783 O O . SER A 1 113 ? -11.392 -4.862 -6.654 1.00 89.75 113 SER A O 1
ATOM 785 N N . CYS A 1 114 ? -10.214 -6.625 -7.413 1.00 88.06 114 CYS A N 1
ATOM 786 C CA . CYS A 1 114 ? -8.971 -5.874 -7.578 1.00 88.06 114 CYS A CA 1
ATOM 787 C C . CYS A 1 114 ? -9.093 -4.706 -8.557 1.00 88.06 114 CYS A C 1
ATOM 789 O O . CYS A 1 114 ? -8.522 -3.663 -8.275 1.00 88.06 114 CYS A O 1
ATOM 791 N N . ASP A 1 115 ? -9.888 -4.834 -9.623 1.00 87.50 115 ASP A N 1
ATOM 792 C CA . ASP A 1 115 ? -10.133 -3.731 -10.562 1.00 87.50 115 ASP A CA 1
ATOM 793 C C . ASP A 1 115 ? -10.685 -2.502 -9.822 1.00 87.50 115 ASP A C 1
ATOM 795 O O . ASP A 1 115 ? -10.059 -1.452 -9.801 1.00 87.50 115 ASP A O 1
ATOM 799 N N . LYS A 1 116 ? -11.769 -2.676 -9.051 1.00 84.50 116 LYS A N 1
ATOM 800 C CA . LYS A 1 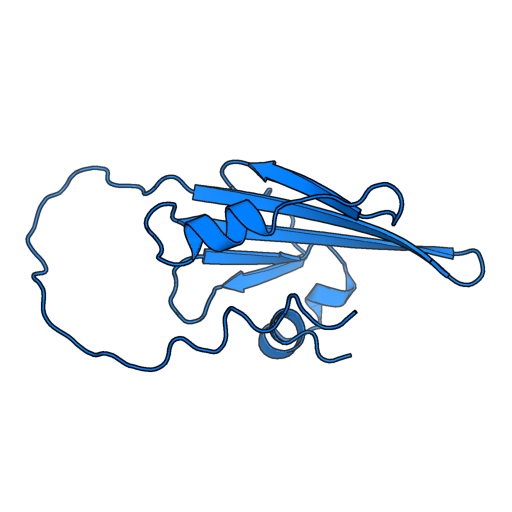116 ? -12.348 -1.603 -8.220 1.00 84.50 116 LYS A CA 1
ATOM 801 C C . LYS A 1 116 ? -11.363 -0.991 -7.220 1.00 84.50 116 LYS A C 1
ATOM 803 O O . LYS A 1 116 ? -11.325 0.226 -7.063 1.00 84.50 116 LYS A O 1
ATOM 808 N N . LEU A 1 117 ? -10.592 -1.830 -6.527 1.00 83.50 117 LEU A N 1
ATOM 809 C CA . LEU A 1 117 ? -9.650 -1.376 -5.500 1.00 83.50 117 LEU A CA 1
ATOM 810 C C . LEU A 1 117 ? -8.467 -0.596 -6.092 1.00 83.50 117 LEU A C 1
ATOM 812 O O . LEU A 1 117 ? -7.957 0.317 -5.445 1.00 83.50 117 LEU A O 1
ATOM 816 N N . LEU A 1 118 ? -8.027 -0.957 -7.299 1.00 80.88 118 LEU A N 1
ATOM 817 C CA . LEU A 1 118 ? -6.912 -0.307 -7.988 1.00 80.88 118 LEU A CA 1
ATOM 818 C C . LEU A 1 118 ? -7.353 0.938 -8.773 1.00 80.88 118 LEU A C 1
ATOM 820 O O . LEU A 1 118 ? -6.604 1.914 -8.809 1.00 80.88 118 LEU A O 1
ATOM 824 N N . ASP A 1 119 ? -8.562 0.942 -9.342 1.00 74.06 119 ASP A N 1
ATOM 825 C CA . ASP A 1 119 ? -9.130 2.104 -10.044 1.00 74.06 119 ASP A CA 1
ATOM 826 C C . ASP A 1 119 ? -9.607 3.206 -9.081 1.00 74.06 119 ASP A C 1
ATOM 828 O O . ASP A 1 119 ? -9.693 4.379 -9.458 1.00 74.06 119 ASP A O 1
ATOM 832 N N . GLY A 1 120 ? -9.868 2.867 -7.812 1.00 55.03 120 GLY A N 1
ATOM 833 C CA . GLY A 1 120 ? -10.304 3.827 -6.796 1.00 55.03 120 GLY A CA 1
ATOM 834 C C . GLY A 1 120 ? -11.667 4.458 -7.104 1.00 55.03 120 GLY A C 1
ATOM 835 O O . GLY A 1 120 ? -11.897 5.616 -6.743 1.00 55.03 120 GLY A O 1
ATOM 836 N N . GLU A 1 121 ? -12.540 3.730 -7.808 1.00 35.56 121 GLU A N 1
ATOM 837 C CA . GLU A 1 121 ? -13.917 4.140 -8.092 1.00 35.56 121 GLU A CA 1
ATOM 838 C C . GLU A 1 121 ? -14.817 3.936 -6.862 1.00 35.56 121 GLU A C 1
ATOM 840 O O . GLU A 1 121 ? -15.459 2.897 -6.715 1.00 35.56 121 GLU A O 1
ATOM 845 N N . ASP A 1 122 ? -14.883 4.975 -6.026 1.00 37.44 122 ASP A N 1
ATOM 846 C CA . ASP A 1 122 ? -16.055 5.363 -5.226 1.00 37.44 122 ASP A CA 1
ATOM 847 C C . ASP A 1 122 ? -16.324 6.876 -5.384 1.00 37.44 122 ASP A C 1
ATOM 849 O O . ASP A 1 122 ? -15.368 7.692 -5.298 1.00 37.44 122 ASP A O 1
#

Radius of gyration: 16.33 Å; Cα contacts (8 Å, |Δi|>4): 190; chains: 1; bounding box: 42×35×44 Å

Mean predicted aligned error: 11.32 Å

Secondary structure (DSSP, 8-state):
---STTSSTT-------S----------PPEEEEEEEEEEEETTEEEEEEEEEEEETTSTTHHHHHHH---BGGGTEEEEEESSPPS--SEEEE-TTSSEEEEE-SGGGSSS-HHHHHHT--

Nearest PDB structures (foldseek):
  6sgb-assembly1_FQ  TM=3.146E-01  e=2.840E-01  Trypanosoma brucei brucei
  4z48-assembly2_B  TM=3.659E-01  e=1.701E+00  Desulfovibrio piger ATCC 29098
  4egd-assembly2_B  TM=3.688E-01  e=2.964E+00  Staphylococcus aureus subsp. aureus NCTC 8325
  6wma-assembly1_A  TM=3.415E-01  e=9.576E+00  Homo sapiens

pLDDT: mean 76.42, std 20.5, range [32.0, 95.75]

Solvent-accessible surface area (backbone atoms only — not comparable to full-atom values): 7457 Å² total; per-residue (Å²): 137,94,76,79,52,73,76,78,82,74,83,75,84,84,84,86,88,81,76,97,69,92,68,100,60,94,74,72,60,55,43,38,16,28,42,35,38,36,45,45,79,54,99,89,41,78,50,72,47,42,38,26,39,28,28,30,58,79,38,91,59,32,67,53,53,62,66,64,41,60,52,42,64,98,70,32,24,46,38,41,77,47,70,49,66,79,88,81,50,50,27,77,36,68,42,96,83,68,52,30,35,38,34,27,54,37,74,74,41,51,84,48,57,56,66,53,68,57,59,58,79,125

Foldseek 3Di:
DPPDLPPQPPPDDDDDDDDPDDDPDPCQQFKKKKWKWAWDQDPNDTDIWTKMKIFRCPDPCNVVRVVVQDADVVRRMHMDMDRDDDPQALDWAARPVNGIIMGTNDVVVNPDDSVCVSNVDD

Sequence (122 aa):
MKKIALALAAMGLAAMFTACGDDSSSSGGKIISCDMKTERVFMGETLTSHSCAEISSNAVAADELEKSCVGAPDFGITATKGSGCAGGEKKKCDSPDGSGAVYFYDADAADSSCDKLLDGED